Protein AF-A0A954MG75-F1 (afdb_monomer_lite)

pLDDT: mean 92.41, std 7.46, range [50.16, 98.69]

Structure (mmCIF, N/CA/C/O backbone):
data_AF-A0A954MG75-F1
#
_entry.id   AF-A0A954MG75-F1
#
loop_
_atom_site.group_PDB
_atom_site.id
_atom_site.type_symbol
_atom_site.label_atom_id
_atom_site.label_alt_id
_atom_site.label_comp_id
_atom_site.label_asym_id
_atom_site.label_entity_id
_atom_site.label_seq_id
_atom_site.pdbx_PDB_ins_code
_atom_site.Cartn_x
_atom_site.Cartn_y
_atom_site.Cartn_z
_atom_site.occupancy
_atom_site.B_iso_or_equiv
_atom_site.auth_seq_id
_atom_site.auth_comp_id
_atom_site.auth_asym_id
_atom_site.auth_atom_id
_atom_site.pdbx_PDB_model_num
ATOM 1 N N . THR A 1 1 ? -8.771 4.052 5.465 1.00 94.94 1 THR A N 1
ATOM 2 C CA . THR A 1 1 ? -9.873 4.764 6.151 1.00 94.94 1 THR A CA 1
ATOM 3 C C . THR A 1 1 ? -10.274 3.962 7.381 1.00 94.94 1 THR A C 1
ATOM 5 O O . THR A 1 1 ? -9.559 3.028 7.735 1.00 94.94 1 THR A O 1
ATOM 8 N N . ALA A 1 2 ? -11.386 4.297 8.039 1.00 97.31 2 ALA A N 1
ATOM 9 C CA . ALA A 1 2 ? -11.921 3.475 9.122 1.00 97.31 2 ALA A CA 1
ATOM 10 C C . ALA A 1 2 ? -12.532 2.143 8.645 1.00 97.31 2 ALA A C 1
ATOM 12 O O . ALA A 1 2 ? -12.622 1.212 9.428 1.00 97.31 2 ALA A O 1
ATOM 13 N N . GLN A 1 3 ? -12.940 2.032 7.376 1.00 98.12 3 GLN A N 1
ATOM 14 C CA . GLN A 1 3 ? -13.674 0.857 6.872 1.00 98.12 3 GLN A CA 1
ATOM 15 C C . GLN A 1 3 ? -13.130 0.308 5.548 1.00 98.12 3 GLN A C 1
ATOM 17 O O . GLN A 1 3 ? -13.727 -0.575 4.935 1.00 98.12 3 GLN A O 1
ATOM 22 N N . SER A 1 4 ? -12.010 0.844 5.070 1.00 98.25 4 SER A N 1
ATOM 23 C CA . SER A 1 4 ? -11.390 0.412 3.823 1.00 98.25 4 SER A CA 1
ATOM 24 C C . SER A 1 4 ? -9.888 0.644 3.809 1.00 98.25 4 SER A C 1
ATOM 26 O O . SER A 1 4 ? -9.390 1.601 4.414 1.00 98.25 4 SER A O 1
ATOM 28 N N . VAL A 1 5 ? -9.171 -0.206 3.081 1.00 98.31 5 VAL A N 1
ATOM 29 C CA . VAL A 1 5 ? -7.726 -0.113 2.839 1.00 98.31 5 VAL A CA 1
ATOM 30 C C . VAL A 1 5 ? -7.448 -0.485 1.388 1.00 98.31 5 VAL A C 1
ATOM 32 O O . VAL A 1 5 ? -8.085 -1.380 0.840 1.00 98.31 5 VAL A O 1
ATOM 35 N N . LYS A 1 6 ? -6.507 0.222 0.760 1.00 98.31 6 LYS A N 1
ATOM 36 C CA . LYS A 1 6 ? -5.951 -0.169 -0.534 1.00 98.31 6 LYS A CA 1
ATOM 37 C C . LYS A 1 6 ? -4.692 -0.987 -0.288 1.00 98.31 6 LYS A C 1
ATOM 39 O O . LYS A 1 6 ? -3.816 -0.528 0.441 1.00 98.31 6 LYS A O 1
ATOM 44 N N . VAL A 1 7 ? -4.611 -2.161 -0.895 1.00 97.56 7 VAL A N 1
ATOM 45 C CA . VAL A 1 7 ? -3.418 -3.008 -0.877 1.00 97.56 7 VAL A CA 1
ATOM 46 C C . VAL A 1 7 ? -2.802 -2.947 -2.265 1.00 97.56 7 VAL A C 1
ATOM 48 O O . VAL A 1 7 ? -3.454 -3.289 -3.249 1.00 97.56 7 VAL A O 1
ATOM 51 N N . TRP A 1 8 ? -1.574 -2.448 -2.338 1.00 95.94 8 TRP A N 1
ATOM 52 C CA . TRP A 1 8 ? -0.794 -2.386 -3.568 1.00 95.94 8 TRP A CA 1
ATOM 53 C C . TRP A 1 8 ? 0.059 -3.647 -3.687 1.00 95.94 8 TRP A C 1
ATOM 55 O O . TRP A 1 8 ? 0.630 -4.104 -2.695 1.00 95.94 8 TRP A O 1
ATOM 65 N N . GLY A 1 9 ? 0.133 -4.201 -4.890 1.00 93.06 9 GLY A N 1
ATOM 66 C CA . GLY A 1 9 ? 0.953 -5.361 -5.204 1.00 93.06 9 GLY A CA 1
ATOM 67 C C . GLY A 1 9 ? 1.709 -5.149 -6.506 1.00 93.06 9 GLY A C 1
ATOM 68 O O . GLY A 1 9 ? 1.237 -4.443 -7.398 1.00 93.06 9 GLY A O 1
ATOM 69 N N . ARG A 1 10 ? 2.874 -5.789 -6.605 1.00 92.69 10 ARG A N 1
ATOM 70 C CA . ARG A 1 10 ? 3.660 -5.909 -7.831 1.00 92.69 10 ARG A CA 1
ATOM 71 C C . ARG A 1 10 ? 3.973 -7.376 -8.078 1.00 92.69 10 ARG A C 1
ATOM 73 O O . ARG A 1 10 ? 4.490 -8.043 -7.183 1.00 92.69 10 ARG A O 1
ATOM 80 N N . THR A 1 11 ? 3.650 -7.873 -9.262 1.00 92.06 11 THR A N 1
ATOM 81 C CA . THR A 1 11 ? 3.892 -9.263 -9.663 1.00 92.06 11 THR A CA 1
ATOM 82 C C . THR A 1 11 ? 5.081 -9.357 -10.617 1.00 92.06 11 THR A C 1
ATOM 84 O O . THR A 1 11 ? 5.509 -8.362 -11.197 1.00 92.06 11 THR A O 1
ATOM 87 N N . SER A 1 12 ? 5.655 -10.551 -10.767 1.00 88.69 12 SER A N 1
ATOM 88 C CA . SER A 1 12 ? 6.751 -10.771 -11.723 1.00 88.69 12 SER A CA 1
ATOM 89 C C . SER A 1 12 ? 6.284 -10.611 -13.169 1.00 88.69 12 SER A C 1
ATOM 91 O O . SER A 1 12 ? 6.990 -10.001 -13.964 1.00 88.69 12 SER A O 1
ATOM 93 N N . ASP A 1 13 ? 5.066 -11.072 -13.456 1.00 90.94 13 ASP A N 1
ATOM 94 C CA . ASP A 1 13 ? 4.402 -10.994 -14.755 1.00 90.94 13 ASP A CA 1
ATOM 95 C C . ASP A 1 13 ? 3.038 -10.315 -14.611 1.00 90.94 13 ASP A C 1
ATOM 97 O O . ASP A 1 13 ? 2.435 -10.356 -13.532 1.00 90.94 13 ASP A O 1
ATOM 101 N N . ALA A 1 14 ? 2.531 -9.721 -15.691 1.00 94.31 14 ALA A N 1
ATOM 102 C CA . ALA A 1 14 ? 1.173 -9.189 -15.728 1.00 94.31 14 ALA A CA 1
ATOM 103 C C . ALA A 1 14 ? 0.154 -10.316 -15.503 1.00 94.31 14 ALA A C 1
ATOM 105 O O . ALA A 1 14 ? 0.265 -11.403 -16.074 1.00 94.31 14 ALA A O 1
ATOM 106 N N . GLY A 1 15 ? -0.850 -10.063 -14.672 1.00 95.75 15 GLY A N 1
ATOM 107 C CA . GLY A 1 15 ? -1.822 -11.078 -14.294 1.00 95.75 15 GLY A CA 1
ATOM 108 C C . GLY A 1 15 ? -2.772 -10.580 -13.223 1.00 95.75 15 GLY A C 1
ATOM 109 O O . GLY A 1 15 ? -3.000 -9.382 -13.090 1.00 95.75 15 GLY A O 1
ATOM 110 N N . GLU A 1 16 ? -3.336 -11.502 -12.454 1.00 97.56 16 GLU A N 1
ATOM 111 C CA . GLU A 1 16 ? -4.224 -11.171 -11.345 1.00 97.56 16 GLU A CA 1
ATOM 112 C C . GLU A 1 16 ? -3.610 -11.584 -10.012 1.00 97.56 16 GLU A C 1
ATOM 114 O O . GLU A 1 16 ? -2.886 -12.579 -9.913 1.00 97.56 16 GLU A O 1
ATOM 119 N N . PHE A 1 17 ? -3.928 -10.819 -8.974 1.00 97.94 17 PHE A N 1
ATOM 120 C CA . PHE A 1 17 ? -3.660 -11.202 -7.599 1.00 97.94 17 PHE A CA 1
ATOM 121 C C . PHE A 1 17 ? -4.865 -10.922 -6.712 1.00 97.94 17 PHE A C 1
ATOM 123 O O . PHE A 1 17 ? -5.638 -9.990 -6.938 1.00 97.94 17 PHE A O 1
ATOM 130 N N . GLU A 1 18 ? -4.980 -11.717 -5.661 1.00 98.31 18 GLU A N 1
ATOM 131 C CA . GLU A 1 18 ? -5.983 -11.575 -4.616 1.00 98.31 18 GLU A CA 1
ATOM 132 C C . GLU A 1 18 ? -5.294 -11.234 -3.298 1.00 98.3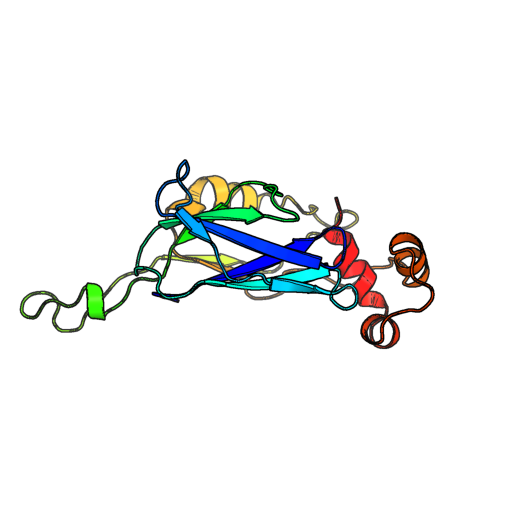1 18 GLU A C 1
ATOM 134 O O . GLU A 1 18 ? -4.107 -11.504 -3.083 1.00 98.31 18 GLU A O 1
ATOM 139 N N . VAL A 1 19 ? -6.049 -10.639 -2.384 1.00 98.44 19 VAL A N 1
ATOM 140 C CA . VAL A 1 19 ? -5.610 -10.423 -1.011 1.00 98.44 19 VAL A CA 1
ATOM 141 C C . VAL A 1 19 ? -6.471 -11.284 -0.113 1.00 98.44 19 VAL A C 1
ATOM 143 O O . VAL A 1 19 ? -7.681 -11.084 -0.015 1.00 98.44 19 VAL A O 1
ATOM 146 N N . HIS A 1 20 ? -5.830 -12.231 0.560 1.00 98.44 20 HIS A N 1
ATOM 147 C CA . HIS A 1 20 ? -6.451 -13.004 1.624 1.00 98.44 20 HIS A CA 1
ATOM 148 C C . HIS A 1 20 ? -6.181 -12.273 2.931 1.00 98.44 20 HIS A C 1
ATOM 150 O O . HIS A 1 20 ? -5.042 -11.874 3.179 1.00 98.44 20 HIS A O 1
ATOM 156 N N . TYR A 1 21 ? -7.199 -12.068 3.760 1.00 98.69 21 TYR A N 1
ATOM 157 C CA . TYR A 1 21 ? -7.071 -11.285 4.984 1.00 98.69 21 TYR A CA 1
ATOM 158 C C . TYR A 1 21 ? -8.009 -11.772 6.092 1.00 98.69 21 TYR A C 1
ATOM 160 O O . TYR A 1 21 ? -8.972 -12.492 5.849 1.00 98.69 21 TYR A O 1
ATOM 168 N N . GLY A 1 22 ? -7.701 -11.400 7.331 1.00 98.56 22 GLY A N 1
ATOM 169 C CA . GLY A 1 22 ? -8.470 -11.782 8.516 1.00 98.56 22 GLY A CA 1
ATOM 170 C C . GLY A 1 22 ? -7.970 -11.058 9.761 1.00 98.56 22 GLY A C 1
ATOM 171 O O . GLY A 1 22 ? -6.960 -10.359 9.719 1.00 98.56 22 GLY A O 1
ATOM 172 N N . THR A 1 23 ? -8.669 -11.191 10.885 1.00 98.38 23 THR A N 1
ATOM 173 C CA . THR A 1 23 ? -8.253 -10.576 12.163 1.00 98.38 23 THR A CA 1
ATOM 174 C C . THR A 1 23 ? -7.285 -11.451 12.964 1.00 98.38 23 THR A C 1
ATOM 176 O O . THR A 1 23 ? -6.729 -10.997 13.961 1.00 98.38 23 THR A O 1
ATOM 179 N N . GLN A 1 24 ? -7.047 -12.688 12.517 1.00 97.88 24 GLN A N 1
ATOM 180 C CA . GLN A 1 24 ? -6.105 -13.640 13.104 1.00 97.88 24 GLN A CA 1
ATOM 181 C C . GLN A 1 24 ? -5.011 -13.977 12.084 1.00 97.88 24 GLN A C 1
ATOM 183 O O . GLN A 1 24 ? -5.299 -14.224 10.915 1.00 97.88 24 GLN A O 1
ATOM 188 N N . ALA A 1 25 ? -3.748 -13.977 12.513 1.00 95.25 25 ALA A N 1
ATOM 189 C CA . ALA A 1 25 ? -2.605 -14.181 11.618 1.00 95.25 25 ALA A CA 1
ATOM 190 C C . ALA A 1 25 ? -2.571 -15.578 10.973 1.00 95.25 25 ALA A C 1
ATOM 192 O O . ALA A 1 25 ? -2.115 -15.727 9.844 1.00 95.25 25 ALA A O 1
ATOM 193 N N . ASP A 1 26 ? -3.062 -16.588 11.686 1.00 96.06 26 ASP A N 1
ATOM 194 C CA . ASP A 1 26 ? -3.139 -17.990 11.271 1.00 96.06 26 ASP A CA 1
ATOM 195 C C . ASP A 1 26 ? -4.465 -18.345 10.577 1.00 96.06 26 ASP A C 1
ATOM 197 O O . ASP A 1 26 ? -4.650 -19.480 10.134 1.00 96.06 26 ASP A O 1
ATOM 201 N N . ARG A 1 27 ? -5.385 -17.379 10.443 1.00 97.00 27 ARG A N 1
ATOM 202 C CA . ARG A 1 27 ? -6.702 -17.578 9.836 1.00 97.00 27 ARG A CA 1
ATOM 203 C C . ARG A 1 27 ? -7.136 -16.360 9.016 1.00 97.00 27 ARG A C 1
ATOM 205 O O . ARG A 1 27 ? -7.765 -15.431 9.519 1.00 97.00 27 ARG A O 1
ATOM 212 N N . LEU A 1 28 ? -6.833 -16.414 7.720 1.00 97.88 28 LEU A N 1
ATOM 213 C CA . LEU A 1 28 ? -7.264 -15.437 6.718 1.00 97.88 28 LEU A CA 1
ATOM 214 C C . LEU A 1 28 ? -8.567 -15.929 6.070 1.00 97.88 28 LEU A C 1
ATOM 216 O O . LEU A 1 28 ? -8.540 -16.721 5.131 1.00 97.88 28 LEU A O 1
ATOM 220 N N . ASP A 1 29 ? -9.704 -15.535 6.638 1.00 97.56 29 ASP A N 1
ATOM 221 C CA . ASP A 1 29 ? -11.038 -16.044 6.293 1.00 97.56 29 ASP A CA 1
ATOM 222 C C . ASP A 1 29 ? -11.804 -15.190 5.272 1.00 97.56 29 ASP A C 1
ATOM 224 O O . ASP A 1 29 ? -12.922 -15.538 4.891 1.00 97.56 29 ASP A O 1
ATOM 228 N N . GLN A 1 30 ? -11.200 -14.101 4.800 1.00 98.31 30 GLN A N 1
ATOM 229 C CA . GLN A 1 30 ? -11.740 -13.235 3.760 1.00 98.31 30 GLN A CA 1
ATOM 230 C C . GLN A 1 30 ? -10.802 -13.188 2.557 1.00 98.31 30 GLN A C 1
ATOM 232 O O . GLN A 1 30 ? -9.580 -13.229 2.698 1.00 98.31 30 GLN A O 1
ATOM 237 N N . VAL A 1 31 ? -11.391 -13.069 1.369 1.00 98.31 31 VAL A N 1
ATOM 238 C CA . VAL A 1 31 ? -10.681 -12.963 0.091 1.00 98.31 31 VAL A CA 1
ATOM 239 C C . VAL A 1 31 ? -11.243 -11.766 -0.660 1.00 98.31 31 VAL A C 1
ATOM 241 O O . VAL A 1 31 ? -12.458 -11.564 -0.708 1.00 98.31 31 VAL A O 1
ATOM 244 N N . SER A 1 32 ? -10.361 -10.931 -1.195 1.00 98.38 32 SER A N 1
ATOM 245 C CA . SER A 1 32 ? -10.755 -9.781 -2.001 1.00 98.38 32 SER A CA 1
ATOM 246 C C . SER A 1 32 ? -11.236 -10.191 -3.392 1.00 98.38 32 SER A C 1
ATOM 248 O O . SER A 1 32 ? -10.952 -11.284 -3.866 1.00 98.38 32 SER A O 1
ATOM 250 N N . ALA A 1 33 ? -11.870 -9.261 -4.108 1.00 97.38 33 ALA A N 1
ATOM 251 C CA . ALA A 1 33 ? -11.886 -9.356 -5.565 1.00 97.38 33 ALA A CA 1
ATOM 252 C C . ALA A 1 33 ? -10.440 -9.314 -6.111 1.00 97.38 33 ALA A C 1
ATOM 254 O O . ALA A 1 33 ? -9.584 -8.667 -5.485 1.00 97.38 33 ALA A O 1
ATOM 255 N N . PRO A 1 34 ? -10.161 -9.962 -7.253 1.00 97.25 34 PRO A N 1
ATOM 256 C CA . PRO A 1 34 ? -8.848 -9.892 -7.874 1.00 97.25 34 PRO A CA 1
ATOM 257 C C . PRO A 1 34 ? -8.550 -8.468 -8.361 1.00 97.25 34 PRO A C 1
ATOM 259 O O . PRO A 1 34 ? -9.441 -7.743 -8.812 1.00 97.25 34 PRO A O 1
ATOM 262 N N . ALA A 1 35 ? -7.283 -8.070 -8.285 1.00 97.75 35 ALA A N 1
ATOM 263 C CA . ALA A 1 35 ? -6.759 -6.913 -8.999 1.00 97.75 35 ALA A CA 1
ATOM 264 C C . ALA A 1 35 ? -5.848 -7.371 -10.132 1.00 97.75 35 ALA A C 1
ATOM 266 O O . ALA A 1 35 ? -5.069 -8.309 -9.978 1.00 97.75 35 ALA A O 1
ATOM 267 N N . THR A 1 36 ? -5.918 -6.660 -11.252 1.00 98.00 36 THR A N 1
ATOM 268 C CA . THR A 1 36 ? -5.065 -6.903 -12.412 1.00 98.00 36 THR A CA 1
ATOM 269 C C . THR A 1 36 ? -3.797 -6.063 -12.321 1.00 98.00 36 THR A C 1
ATOM 271 O O . THR A 1 36 ? -3.865 -4.857 -12.074 1.00 98.00 36 THR A O 1
ATOM 274 N N . THR A 1 37 ? -2.656 -6.691 -12.569 1.00 96.62 37 THR A N 1
ATOM 275 C CA . THR A 1 37 ? -1.379 -6.036 -12.820 1.00 96.62 37 THR A CA 1
ATOM 276 C C . THR A 1 37 ? -1.110 -5.936 -14.311 1.00 96.62 37 THR A C 1
ATOM 278 O O . THR A 1 37 ? -1.510 -6.794 -15.100 1.00 96.62 37 THR A O 1
ATOM 281 N N . ARG A 1 38 ? -0.448 -4.854 -14.709 1.00 94.69 38 ARG A N 1
ATOM 282 C CA . ARG A 1 38 ? -0.238 -4.503 -16.113 1.00 94.69 38 ARG A CA 1
ATOM 283 C C . ARG A 1 38 ? 1.226 -4.231 -16.374 1.00 94.69 38 ARG A C 1
ATOM 285 O O . ARG A 1 38 ? 1.862 -3.551 -15.575 1.00 94.69 38 ARG A O 1
ATOM 292 N N . LEU A 1 39 ? 1.747 -4.724 -17.492 1.00 92.62 39 LEU A N 1
ATOM 293 C CA . LEU A 1 39 ? 3.157 -4.551 -17.827 1.00 92.62 39 LEU A CA 1
ATOM 294 C C . LEU A 1 39 ? 3.510 -3.085 -18.052 1.00 92.62 39 LEU A C 1
ATOM 296 O O . LEU A 1 39 ? 4.582 -2.642 -17.644 1.00 92.62 39 LEU A O 1
ATOM 300 N N . GLU A 1 40 ? 2.594 -2.329 -18.659 1.00 91.88 40 GLU A N 1
ATOM 301 C CA . GLU A 1 40 ? 2.733 -0.887 -18.787 1.00 91.88 40 GLU A CA 1
ATOM 302 C C . GLU A 1 40 ? 2.913 -0.225 -17.417 1.00 91.88 40 GLU A C 1
ATOM 304 O O . GLU A 1 40 ? 3.713 0.683 -17.304 1.00 91.88 40 GLU A O 1
ATOM 309 N N . ASP A 1 41 ? 2.316 -0.738 -16.347 1.00 91.56 41 ASP A N 1
ATOM 310 C CA . ASP A 1 41 ? 2.471 -0.203 -14.992 1.00 91.56 41 ASP A CA 1
ATOM 311 C C . ASP A 1 41 ? 3.486 -1.006 -14.162 1.00 91.56 41 ASP A C 1
ATOM 313 O O . ASP A 1 41 ? 3.342 -1.117 -12.943 1.00 91.56 41 ASP A O 1
ATOM 317 N N . ASP A 1 42 ? 4.487 -1.607 -14.818 1.00 92.00 42 ASP A N 1
ATOM 318 C CA . ASP A 1 42 ? 5.549 -2.412 -14.195 1.00 92.00 42 ASP A CA 1
ATOM 319 C C . ASP A 1 42 ? 5.012 -3.545 -13.315 1.00 92.00 42 ASP A C 1
ATOM 321 O O . ASP A 1 42 ? 5.497 -3.834 -12.217 1.00 92.00 42 ASP A O 1
ATOM 325 N N . ASN A 1 43 ? 3.963 -4.182 -13.832 1.00 94.12 43 ASN A N 1
ATOM 326 C CA . ASN A 1 43 ? 3.226 -5.263 -13.199 1.00 94.12 43 ASN A CA 1
ATOM 327 C C . ASN A 1 43 ? 2.694 -4.875 -11.816 1.00 94.12 43 ASN A C 1
ATOM 329 O O . ASN A 1 43 ? 2.617 -5.716 -10.920 1.00 94.12 43 ASN A O 1
ATOM 333 N N . THR A 1 44 ? 2.291 -3.616 -11.634 1.00 94.50 44 THR A N 1
ATOM 334 C CA . THR A 1 44 ? 1.649 -3.150 -10.401 1.00 94.50 44 THR A CA 1
ATOM 335 C C . THR A 1 44 ? 0.127 -3.139 -10.504 1.00 94.50 44 THR A C 1
ATOM 337 O O . THR A 1 44 ? -0.445 -3.049 -11.589 1.00 94.50 44 THR A O 1
ATOM 340 N N . GLY A 1 45 ? -0.543 -3.254 -9.359 1.00 95.88 45 GLY A N 1
ATOM 341 C CA . GLY A 1 45 ? -1.997 -3.214 -9.249 1.00 95.88 45 GLY A CA 1
ATOM 342 C C . GLY A 1 45 ? -2.448 -2.933 -7.818 1.00 95.88 45 GLY A C 1
ATOM 343 O O . GLY A 1 45 ? -1.652 -2.964 -6.875 1.00 95.88 45 GLY A O 1
ATOM 344 N N . VAL A 1 46 ? -3.734 -2.619 -7.643 1.00 97.75 46 VAL A N 1
ATOM 345 C CA . VAL A 1 46 ? -4.297 -2.241 -6.339 1.00 97.75 46 VAL A CA 1
ATOM 346 C C . VAL A 1 46 ? -5.636 -2.924 -6.099 1.00 97.75 46 VAL A C 1
ATOM 348 O O . VAL A 1 46 ? -6.573 -2.761 -6.874 1.00 97.75 46 VAL A O 1
ATOM 351 N N . VAL A 1 47 ? -5.746 -3.602 -4.959 1.00 98.00 47 VAL A N 1
ATOM 352 C CA . VAL A 1 47 ? -7.001 -4.128 -4.417 1.00 98.00 47 VAL A CA 1
ATOM 353 C C . VAL A 1 47 ? -7.588 -3.124 -3.426 1.00 98.00 47 VAL A C 1
ATOM 355 O O . VAL A 1 47 ? -6.870 -2.581 -2.585 1.00 98.00 47 VAL A O 1
ATOM 358 N N . LEU A 1 48 ? -8.904 -2.898 -3.475 1.00 98.31 48 LEU A N 1
ATOM 359 C CA . LEU A 1 48 ? -9.633 -2.166 -2.437 1.00 98.31 48 LEU A CA 1
ATOM 360 C C . LEU A 1 48 ? -10.361 -3.152 -1.515 1.00 98.31 48 LEU A C 1
ATOM 362 O O . LEU A 1 48 ? -11.344 -3.769 -1.912 1.00 98.31 48 LEU A O 1
ATOM 366 N N . LEU A 1 49 ? -9.916 -3.239 -0.265 1.00 98.56 49 LEU A N 1
ATOM 367 C CA . LEU A 1 49 ? -10.636 -3.925 0.804 1.00 98.56 49 LEU A CA 1
ATOM 368 C C . LEU A 1 49 ? -11.665 -2.965 1.402 1.00 98.56 49 LEU A C 1
ATOM 370 O O . LEU A 1 49 ? -11.336 -1.814 1.703 1.00 98.56 49 LEU A O 1
ATOM 374 N N . GLN A 1 50 ? -12.904 -3.418 1.576 1.00 97.88 50 GLN A N 1
ATOM 375 C CA . GLN A 1 50 ? -14.022 -2.613 2.081 1.00 97.88 50 GLN A CA 1
ATOM 376 C C . GLN A 1 50 ? -14.738 -3.337 3.222 1.00 97.88 50 GLN A C 1
ATOM 378 O O . GLN A 1 50 ? -14.417 -4.479 3.531 1.00 97.88 50 GLN A O 1
ATOM 383 N N . GLN A 1 51 ? -15.709 -2.658 3.842 1.00 97.44 51 GLN A N 1
ATOM 384 C CA . GLN A 1 51 ? -16.528 -3.203 4.933 1.00 97.44 51 GLN A CA 1
ATOM 385 C C . GLN A 1 51 ? -15.696 -3.686 6.134 1.00 97.44 51 GLN A C 1
ATOM 387 O O . GLN A 1 51 ? -16.101 -4.573 6.879 1.00 97.44 51 GLN A O 1
ATOM 392 N N . LEU A 1 52 ? -14.526 -3.075 6.335 1.00 98.31 52 LEU A N 1
ATOM 393 C CA . LEU A 1 52 ? -13.638 -3.399 7.442 1.00 98.31 52 LEU A CA 1
ATOM 394 C C . LEU A 1 52 ? -14.154 -2.778 8.742 1.00 98.31 52 LEU A C 1
ATOM 396 O O . LEU A 1 52 ? -14.754 -1.700 8.748 1.00 98.31 52 LEU A O 1
ATOM 400 N N . THR A 1 53 ? -13.876 -3.433 9.862 1.00 98.12 53 THR A N 1
ATOM 401 C CA . THR A 1 53 ? -14.183 -2.905 11.189 1.00 98.12 53 THR A CA 1
ATOM 402 C C . THR A 1 53 ? -13.207 -1.771 11.533 1.00 98.12 53 THR A C 1
ATOM 404 O O . THR A 1 53 ? -12.003 -1.944 11.328 1.00 98.12 53 THR A O 1
ATOM 407 N N . PRO A 1 54 ? -13.673 -0.614 12.044 1.00 97.88 54 PRO A N 1
ATOM 408 C CA . PRO A 1 54 ? -12.800 0.461 12.526 1.00 97.88 54 PRO A CA 1
ATOM 409 C C . PRO A 1 54 ? -11.864 0.037 13.660 1.00 97.88 54 PRO A C 1
ATOM 411 O O . PRO A 1 54 ? -12.170 -0.886 14.409 1.00 97.88 54 PRO A O 1
ATOM 414 N N . ASP A 1 55 ? -10.728 0.729 13.777 1.00 96.50 55 ASP A N 1
ATOM 415 C CA . ASP A 1 55 ? -9.671 0.495 14.780 1.00 96.50 55 ASP A CA 1
ATOM 416 C C . ASP A 1 55 ? -9.276 -0.984 14.985 1.00 96.50 55 ASP A C 1
ATOM 418 O O . ASP A 1 55 ? -8.976 -1.448 16.088 1.00 96.50 55 ASP A O 1
ATOM 422 N N . THR A 1 56 ? -9.282 -1.753 13.901 1.00 97.19 56 THR A N 1
ATOM 423 C CA . THR A 1 56 ? -9.070 -3.200 13.936 1.00 97.19 56 THR A CA 1
ATOM 424 C C . THR A 1 56 ? -7.809 -3.555 13.169 1.00 97.19 56 THR A C 1
ATOM 426 O O . THR A 1 56 ? -7.567 -3.053 12.067 1.00 97.19 56 THR A O 1
ATOM 429 N N . ARG A 1 57 ? -6.986 -4.422 13.768 1.00 97.69 57 ARG A N 1
ATOM 430 C CA . ARG A 1 57 ? -5.832 -5.012 13.092 1.00 97.69 57 ARG A CA 1
ATOM 431 C C . ARG A 1 57 ? -6.303 -6.156 12.203 1.00 97.69 57 ARG A C 1
ATOM 433 O O . ARG A 1 57 ? -6.997 -7.058 12.664 1.00 97.69 57 ARG A O 1
ATOM 440 N N . TYR A 1 58 ? -5.869 -6.117 10.954 1.00 98.50 58 TYR A N 1
ATOM 441 C CA . TYR A 1 58 ? -6.026 -7.194 9.992 1.00 98.50 58 TYR A CA 1
ATOM 442 C C . TYR A 1 58 ? -4.651 -7.707 9.584 1.00 98.50 58 TYR A C 1
ATOM 444 O O . TYR A 1 58 ? -3.715 -6.929 9.397 1.00 98.50 58 TYR A O 1
ATOM 452 N N . HIS A 1 59 ? -4.548 -9.016 9.431 1.00 98.38 59 HIS A N 1
ATOM 453 C CA . HIS A 1 59 ? -3.442 -9.710 8.796 1.00 98.38 59 HIS A CA 1
ATOM 454 C C . HIS A 1 59 ? -3.818 -9.986 7.347 1.00 98.38 59 HIS A C 1
ATOM 456 O O . HIS A 1 59 ? -4.997 -10.181 7.048 1.00 98.38 59 HIS A O 1
ATOM 462 N N . TYR A 1 60 ? -2.840 -9.974 6.447 1.00 98.31 60 TYR A N 1
ATOM 463 C CA . TYR A 1 60 ? -3.081 -10.254 5.040 1.00 98.31 60 TYR A CA 1
ATOM 464 C C . TYR A 1 60 ? -1.899 -10.954 4.374 1.00 98.31 60 TYR A C 1
ATOM 466 O O . TYR A 1 60 ? -0.756 -10.860 4.821 1.00 98.31 60 TYR A O 1
ATOM 474 N N . GLN A 1 61 ? -2.192 -11.624 3.267 1.00 97.75 61 GLN A N 1
ATOM 475 C CA . GLN A 1 61 ? -1.229 -12.244 2.370 1.00 97.75 61 GLN A CA 1
ATOM 476 C C . GLN A 1 61 ? -1.684 -11.994 0.931 1.00 97.75 61 GLN A C 1
ATOM 478 O O . GLN A 1 61 ? -2.874 -12.102 0.630 1.00 97.75 61 GLN A O 1
ATOM 483 N N . ILE A 1 62 ? -0.744 -11.675 0.041 1.00 96.75 62 ILE A N 1
ATOM 484 C CA . ILE A 1 62 ? -1.010 -11.598 -1.401 1.00 96.75 62 ILE A CA 1
ATOM 485 C C . ILE A 1 62 ? -0.977 -13.008 -1.984 1.00 96.75 62 ILE A C 1
ATOM 487 O O . ILE A 1 62 ? -0.078 -13.789 -1.663 1.00 96.75 62 ILE A O 1
ATOM 491 N N . TRP A 1 63 ? -1.948 -13.321 -2.837 1.00 97.50 63 TRP A N 1
ATOM 492 C CA . TRP A 1 63 ? -2.062 -14.595 -3.533 1.00 97.50 63 TRP A CA 1
ATOM 493 C C . TRP A 1 63 ? -2.015 -14.384 -5.041 1.00 97.50 63 TRP A C 1
ATOM 495 O O . TRP A 1 63 ? -2.725 -13.542 -5.580 1.00 97.50 63 TRP A O 1
ATOM 505 N N . VAL A 1 64 ? -1.175 -15.162 -5.718 1.00 96.12 64 VAL A N 1
ATOM 506 C CA . VAL A 1 64 ? -1.021 -15.159 -7.178 1.00 96.12 64 VAL A CA 1
ATOM 507 C C . VAL A 1 64 ? -1.108 -16.608 -7.635 1.00 96.12 64 VAL A C 1
ATOM 509 O O . VAL A 1 64 ? -0.449 -17.475 -7.060 1.00 96.12 64 VAL A O 1
ATOM 512 N N . ASN A 1 65 ? -1.942 -16.898 -8.635 1.00 93.56 65 ASN A N 1
ATOM 513 C CA . ASN A 1 65 ? -2.129 -18.257 -9.164 1.00 93.56 65 ASN A CA 1
ATOM 514 C C . ASN A 1 65 ? -2.413 -19.312 -8.069 1.00 93.56 65 ASN A C 1
ATOM 516 O O . ASN A 1 65 ? -1.870 -20.420 -8.088 1.00 93.56 65 ASN A O 1
ATOM 520 N N . GLY A 1 66 ? -3.234 -18.946 -7.076 1.00 93.88 66 GLY A N 1
ATOM 521 C CA . GLY A 1 66 ? -3.629 -19.829 -5.975 1.00 93.88 66 GLY A CA 1
ATOM 522 C C . GLY A 1 66 ? -2.520 -20.145 -4.967 1.00 93.88 66 GLY A C 1
ATOM 523 O O . GLY A 1 66 ? -2.635 -21.120 -4.225 1.00 93.88 66 GLY A O 1
ATOM 524 N N . ARG A 1 67 ? -1.435 -19.361 -4.935 1.00 95.19 67 ARG A N 1
ATOM 525 C CA . ARG A 1 67 ? -0.322 -19.533 -3.991 1.00 95.19 67 ARG A CA 1
ATOM 526 C C . ARG A 1 67 ? -0.026 -18.232 -3.249 1.00 95.19 67 ARG A C 1
ATOM 528 O O . ARG A 1 67 ? -0.141 -17.169 -3.855 1.00 95.19 67 ARG A O 1
ATOM 535 N N . PRO A 1 68 ? 0.400 -18.288 -1.976 1.00 95.19 68 PRO A N 1
ATOM 536 C CA . PRO A 1 68 ? 0.852 -17.101 -1.263 1.00 95.19 68 PRO A CA 1
ATOM 537 C C . PRO A 1 68 ? 2.185 -16.600 -1.841 1.00 95.19 68 PRO A C 1
ATOM 539 O O . PRO A 1 68 ? 3.108 -17.384 -2.066 1.00 95.19 68 PRO A O 1
ATOM 542 N N . HIS A 1 69 ? 2.289 -15.291 -2.059 1.00 92.19 69 HIS A N 1
ATOM 543 C CA . HIS A 1 69 ? 3.480 -14.606 -2.561 1.00 92.19 69 HIS A CA 1
ATOM 544 C C . HIS A 1 69 ? 3.891 -13.462 -1.628 1.00 92.19 69 HIS A C 1
ATOM 546 O O . HIS A 1 69 ? 3.045 -12.700 -1.160 1.00 92.19 69 HIS A O 1
ATOM 552 N N . GLY A 1 70 ? 5.200 -13.318 -1.399 1.00 88.81 70 GLY A N 1
ATOM 553 C CA . GLY A 1 70 ? 5.756 -12.333 -0.468 1.00 88.81 70 GLY A CA 1
ATOM 554 C C . GLY A 1 70 ? 5.576 -12.719 1.004 1.00 88.81 70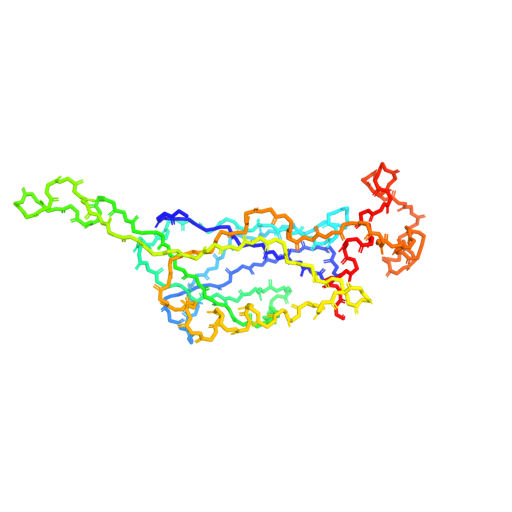 GLY A C 1
ATOM 555 O O . GLY A 1 70 ? 5.023 -13.769 1.330 1.00 88.81 70 GLY A O 1
ATOM 556 N N . LEU A 1 71 ? 6.066 -11.867 1.905 1.00 91.56 71 LEU A N 1
ATOM 557 C CA . LEU A 1 71 ? 5.870 -12.050 3.344 1.00 91.56 71 LEU A CA 1
ATOM 558 C C . LEU A 1 71 ? 4.442 -11.647 3.752 1.00 91.56 71 LEU A C 1
ATOM 560 O O . LEU A 1 71 ? 3.899 -10.700 3.176 1.00 91.56 71 LEU A O 1
ATOM 564 N N . PRO A 1 72 ? 3.847 -12.311 4.758 1.00 95.00 72 PRO A N 1
ATOM 565 C CA . PRO A 1 72 ? 2.578 -11.872 5.321 1.00 95.00 72 PRO A CA 1
ATOM 566 C C . PRO A 1 72 ? 2.726 -10.479 5.932 1.00 95.00 72 PRO A C 1
ATOM 568 O O . PRO A 1 72 ? 3.749 -10.144 6.534 1.00 95.00 72 PRO A O 1
ATOM 571 N N . GLY A 1 73 ? 1.681 -9.671 5.798 1.00 94.88 73 GLY A N 1
ATOM 572 C CA . GLY A 1 73 ? 1.626 -8.315 6.323 1.00 94.88 73 GLY A CA 1
ATOM 573 C C . GLY A 1 73 ? 0.495 -8.125 7.325 1.00 94.88 73 GLY A C 1
ATOM 574 O O . GLY A 1 73 ? -0.363 -8.986 7.527 1.00 94.88 73 GLY A O 1
ATOM 575 N N . SER A 1 74 ? 0.466 -6.954 7.955 1.00 96.56 74 SER A N 1
ATOM 576 C CA . SER A 1 74 ? -0.700 -6.506 8.712 1.00 96.56 74 SER A CA 1
ATOM 577 C C . SER A 1 74 ? -0.930 -5.015 8.519 1.00 96.56 74 SER A C 1
ATOM 579 O O . SER A 1 74 ? -0.017 -4.274 8.157 1.00 96.56 74 SER A O 1
ATOM 581 N N . PHE A 1 75 ? -2.159 -4.578 8.756 1.00 96.94 75 PHE A N 1
ATOM 582 C CA . PHE A 1 75 ? -2.532 -3.171 8.778 1.00 96.94 75 PHE A CA 1
ATOM 583 C C . PHE A 1 75 ? -3.567 -2.925 9.874 1.00 96.94 75 PHE A C 1
ATOM 585 O O . PHE A 1 75 ? -4.175 -3.859 10.402 1.00 96.94 75 PHE A O 1
ATOM 592 N N . ARG A 1 76 ? -3.785 -1.653 10.208 1.00 97.19 76 ARG A N 1
ATOM 593 C CA . ARG A 1 76 ? -4.834 -1.226 11.133 1.00 97.19 76 ARG A CA 1
ATOM 594 C C . ARG A 1 76 ? -5.753 -0.232 10.442 1.00 97.19 76 ARG A C 1
ATOM 596 O O . ARG A 1 76 ? -5.283 0.720 9.822 1.00 97.19 76 ARG A O 1
ATOM 603 N N . THR A 1 77 ? -7.059 -0.450 10.519 1.00 97.75 77 THR A N 1
ATOM 604 C CA . THR A 1 77 ? -8.031 0.559 10.082 1.00 97.75 77 THR A CA 1
ATOM 605 C C . THR A 1 77 ? -8.016 1.757 11.028 1.00 97.75 77 THR A C 1
ATOM 607 O O . THR A 1 77 ? -7.632 1.657 12.193 1.00 97.75 77 THR A O 1
ATOM 610 N N . LEU A 1 78 ? -8.429 2.924 10.531 1.00 97.25 78 LEU A N 1
ATOM 611 C CA . LEU A 1 78 ? -8.531 4.109 11.382 1.00 97.25 78 LEU A CA 1
ATOM 612 C C . LEU A 1 78 ? -9.682 3.962 12.396 1.00 97.25 78 LEU A C 1
ATOM 614 O O . LEU A 1 78 ? -10.675 3.287 12.105 1.00 97.25 78 LEU A O 1
ATOM 618 N N . PRO A 1 79 ? -9.599 4.618 13.562 1.00 96.56 79 PRO A N 1
ATOM 619 C CA . PRO A 1 79 ? -10.742 4.763 14.454 1.00 96.56 79 PRO A CA 1
ATOM 620 C C . PRO A 1 79 ? -11.887 5.541 13.793 1.00 96.56 79 PRO A C 1
ATOM 622 O O . PRO A 1 79 ? -11.689 6.316 12.854 1.00 96.56 79 PRO A O 1
ATOM 625 N N . SER A 1 80 ? -13.102 5.322 14.295 1.00 96.12 80 SER A N 1
ATOM 626 C CA . SER A 1 80 ? -14.320 5.990 13.833 1.00 96.12 80 SER A CA 1
ATOM 627 C C . SER A 1 80 ? -15.029 6.673 14.995 1.00 96.12 80 SER A C 1
ATOM 629 O O . SER A 1 80 ? -15.251 6.053 16.036 1.00 96.12 80 SER A O 1
ATOM 631 N N . ALA A 1 81 ? -15.446 7.925 14.782 1.00 96.19 81 ALA A N 1
ATOM 632 C CA . ALA A 1 81 ? -16.218 8.691 15.758 1.00 96.19 81 ALA A CA 1
ATOM 633 C C . ALA A 1 81 ? -17.521 7.981 16.125 1.00 96.19 81 ALA A C 1
ATOM 635 O O . ALA A 1 81 ? -17.924 8.012 17.282 1.00 96.19 81 ALA A O 1
ATOM 636 N N . ASP A 1 82 ? -18.162 7.330 15.154 1.00 94.75 82 ASP A N 1
ATOM 637 C CA . ASP A 1 82 ? -19.452 6.675 15.356 1.00 94.75 82 ASP A CA 1
ATOM 638 C C . ASP A 1 82 ? -19.341 5.453 16.269 1.00 94.75 82 ASP A C 1
ATOM 640 O O . ASP A 1 82 ? -20.257 5.191 17.041 1.00 94.75 82 ASP A O 1
ATOM 644 N N . VAL A 1 83 ? -18.205 4.749 16.228 1.00 93.81 83 VAL A N 1
ATOM 645 C CA . VAL A 1 83 ? -17.957 3.561 17.061 1.00 93.81 83 VAL A CA 1
ATOM 646 C C . VAL A 1 83 ? -17.679 3.946 18.512 1.00 93.81 83 VAL A C 1
ATOM 648 O O . VAL A 1 83 ? -18.143 3.275 19.426 1.00 93.81 83 VAL A O 1
ATOM 651 N N . VAL A 1 84 ? -16.934 5.032 18.738 1.00 94.69 84 VAL A N 1
ATOM 652 C CA . VAL A 1 84 ? -16.565 5.472 20.097 1.00 94.69 84 VAL A CA 1
ATOM 653 C C . VAL A 1 84 ? -17.578 6.432 20.722 1.00 94.69 84 VAL A C 1
ATOM 655 O O . VAL A 1 84 ? -17.398 6.863 21.866 1.00 94.69 84 VAL A O 1
ATOM 658 N N . ARG A 1 85 ? -18.614 6.828 19.973 1.00 97.00 85 ARG A N 1
ATOM 659 C CA . ARG A 1 85 ? -19.637 7.751 20.461 1.00 97.00 85 ARG A CA 1
ATOM 660 C C . ARG A 1 85 ? -20.430 7.084 21.576 1.00 97.00 85 ARG A C 1
ATOM 662 O O . ARG A 1 85 ? -20.956 5.987 21.428 1.00 97.00 85 ARG A O 1
ATOM 669 N N . ASN A 1 86 ? -20.568 7.800 22.680 1.00 97.25 86 ASN A N 1
ATOM 670 C CA . ASN A 1 86 ? -21.408 7.408 23.800 1.00 97.25 86 ASN A CA 1
ATOM 671 C C . ASN A 1 86 ? -22.253 8.615 24.211 1.00 97.25 86 ASN A C 1
ATOM 673 O O . ASN A 1 86 ? -21.711 9.707 24.350 1.00 97.25 86 ASN A O 1
ATOM 677 N N . ALA A 1 87 ? -23.560 8.430 24.393 1.00 97.12 87 ALA A N 1
ATOM 678 C CA . ALA A 1 87 ? -24.486 9.542 24.618 1.00 97.12 87 ALA A CA 1
ATOM 679 C C . ALA A 1 87 ? -24.166 10.372 25.876 1.00 97.12 87 ALA A C 1
ATOM 681 O O . ALA A 1 87 ? -24.410 11.574 25.881 1.00 97.12 87 ALA A O 1
ATOM 682 N N . GLU A 1 88 ? -23.598 9.748 26.908 1.00 98.12 88 GLU A N 1
ATOM 683 C CA . GLU A 1 88 ? -23.326 10.382 28.200 1.00 98.12 88 GLU A CA 1
ATOM 684 C C . GLU A 1 88 ? -21.864 10.832 28.316 1.00 98.12 88 GLU A C 1
ATOM 686 O O . GLU A 1 88 ? -21.587 11.988 28.629 1.00 98.12 88 GLU A O 1
ATOM 691 N N . TYR A 1 89 ? -20.919 9.940 28.008 1.00 97.38 89 TYR A N 1
ATOM 692 C CA . TYR A 1 89 ? -19.497 10.141 28.313 1.00 97.38 89 TYR A CA 1
ATOM 693 C C . TYR A 1 89 ? -18.647 10.594 27.118 1.00 97.38 89 TYR A C 1
ATOM 695 O O . TYR A 1 89 ? -17.562 11.138 27.311 1.00 97.38 89 TYR A O 1
ATOM 703 N N . ASN A 1 90 ? -19.111 10.392 25.878 1.00 97.31 90 ASN A N 1
ATOM 704 C CA . ASN A 1 90 ? -18.408 10.839 24.668 1.00 97.31 90 ASN A CA 1
ATOM 705 C C . ASN A 1 90 ? -19.389 11.219 23.542 1.00 97.31 90 ASN A C 1
ATOM 707 O O . ASN A 1 90 ? -19.367 10.610 22.464 1.00 97.31 90 ASN A O 1
ATOM 711 N N . PRO A 1 91 ? -20.268 12.216 23.753 1.00 97.25 91 PRO A N 1
ATOM 712 C CA . PRO A 1 91 ? -21.335 12.528 22.798 1.00 97.25 91 PRO A CA 1
ATOM 713 C C . PRO A 1 91 ? -20.792 13.017 21.449 1.00 97.25 91 PRO A C 1
ATOM 715 O O . PRO A 1 91 ? -21.431 12.861 20.410 1.00 97.25 91 PRO A O 1
ATOM 718 N N . ARG A 1 92 ? -19.573 13.569 21.442 1.00 97.12 92 ARG A N 1
ATOM 719 C CA . ARG A 1 92 ? -18.893 14.060 20.237 1.00 97.12 92 ARG A CA 1
ATOM 720 C C . ARG A 1 92 ? -18.129 12.975 19.473 1.00 97.12 92 ARG A C 1
ATOM 722 O O . ARG A 1 92 ? -17.664 13.260 18.374 1.00 97.12 92 ARG A O 1
ATOM 729 N N . GLY A 1 93 ? -18.000 11.762 20.018 1.00 97.00 93 GLY A N 1
ATOM 730 C CA . GLY A 1 93 ? -17.233 10.682 19.391 1.00 97.00 93 GLY A CA 1
ATOM 731 C C . GLY A 1 93 ? -15.753 11.032 19.218 1.00 97.00 93 GLY A C 1
ATOM 732 O O . GLY A 1 93 ? -15.166 10.738 18.181 1.00 97.00 93 GLY A O 1
ATOM 733 N N . LEU A 1 94 ? -15.156 11.718 20.196 1.00 97.06 94 LEU A N 1
ATOM 734 C CA . LEU A 1 94 ? -13.737 12.070 20.157 1.00 97.06 94 LEU A CA 1
ATOM 735 C C . LEU A 1 94 ? -12.891 10.798 20.288 1.00 97.06 94 LEU A C 1
ATOM 737 O O . LEU A 1 94 ? -13.171 9.955 21.141 1.00 97.06 94 LEU A O 1
ATOM 741 N N . PHE A 1 95 ? -11.852 10.681 19.463 1.00 95.94 95 PHE A N 1
ATOM 742 C CA . PHE A 1 95 ? -10.866 9.603 19.511 1.00 95.94 95 PHE A CA 1
ATOM 743 C C . PHE A 1 95 ? -9.461 10.155 19.268 1.00 95.94 95 PHE A C 1
ATOM 745 O O . PHE A 1 95 ? -9.283 11.192 18.630 1.00 95.94 95 PHE A O 1
ATOM 752 N N . ASN A 1 96 ? -8.461 9.425 19.757 1.00 94.44 96 ASN A N 1
ATOM 753 C CA . ASN A 1 96 ? -7.056 9.715 19.505 1.00 94.44 96 ASN A CA 1
ATOM 754 C C . ASN A 1 96 ? -6.529 8.806 18.397 1.00 94.44 96 ASN A C 1
ATOM 756 O O . ASN A 1 96 ? -6.956 7.661 18.268 1.00 94.44 96 ASN A O 1
ATOM 760 N N . PHE A 1 97 ? -5.544 9.293 17.652 1.00 95.25 97 PHE A N 1
ATOM 761 C CA . PHE A 1 97 ? -4.724 8.465 16.781 1.00 95.25 97 PHE A CA 1
ATOM 762 C C . PHE A 1 97 ? -3.254 8.841 16.956 1.00 95.25 97 PHE A C 1
ATOM 764 O O . PHE A 1 97 ? -2.907 9.856 17.558 1.00 95.25 97 PHE A O 1
ATOM 771 N N . ARG A 1 98 ? -2.384 7.975 16.456 1.00 96.25 98 ARG A N 1
ATOM 772 C CA . ARG A 1 98 ? -0.929 8.123 16.485 1.00 96.25 98 ARG A CA 1
ATOM 773 C C . ARG A 1 98 ? -0.413 7.840 15.095 1.00 96.25 98 ARG A C 1
ATOM 775 O O . ARG A 1 98 ? -0.885 6.890 14.473 1.00 96.25 98 ARG A O 1
ATOM 782 N N . PHE A 1 99 ? 0.540 8.626 14.640 1.00 96.31 99 PHE A N 1
ATOM 783 C CA . PHE A 1 99 ? 1.169 8.445 13.347 1.00 96.31 99 PHE A CA 1
ATOM 784 C C . PHE A 1 99 ? 2.642 8.808 13.448 1.00 96.31 99 PHE A C 1
ATOM 786 O O . PHE A 1 99 ? 3.067 9.496 14.377 1.00 96.31 99 PHE A O 1
ATOM 793 N N . GLU A 1 100 ? 3.391 8.335 12.475 1.00 95.06 100 GLU A N 1
ATOM 794 C CA . GLU A 1 100 ? 4.769 8.729 12.229 1.00 95.06 100 GLU A CA 1
ATOM 795 C C . GLU A 1 100 ? 4.859 9.400 10.860 1.00 95.06 100 GLU A C 1
ATOM 797 O O . GLU A 1 100 ? 3.996 9.211 9.998 1.00 95.06 100 GLU A O 1
ATOM 802 N N . ILE A 1 101 ? 5.882 10.227 10.679 1.00 94.25 101 ILE A N 1
ATOM 803 C CA . ILE A 1 101 ? 6.094 10.998 9.459 1.00 94.25 101 ILE A CA 1
ATOM 804 C C . ILE A 1 101 ? 7.577 10.993 9.105 1.00 94.25 101 ILE A C 1
ATOM 806 O O . ILE A 1 101 ? 8.429 11.133 9.982 1.00 94.25 101 ILE A O 1
ATOM 810 N N . GLY A 1 102 ? 7.874 10.824 7.822 1.00 91.31 102 GLY A N 1
ATOM 811 C CA . GLY A 1 102 ? 9.223 10.888 7.271 1.00 91.31 102 GLY A CA 1
ATOM 812 C C . GLY A 1 102 ? 9.231 11.527 5.886 1.00 91.31 102 GLY A C 1
ATOM 813 O O . GLY A 1 102 ? 8.182 11.712 5.275 1.00 91.31 102 GLY A O 1
ATOM 814 N N . SER A 1 103 ? 10.417 11.865 5.397 1.00 93.31 103 SER A N 1
ATOM 815 C CA . SER A 1 103 ? 10.682 12.365 4.043 1.00 93.31 103 SER A CA 1
ATOM 816 C C . SER A 1 103 ? 12.141 12.068 3.680 1.00 93.31 103 SER A C 1
ATOM 818 O O . SER A 1 103 ? 12.896 11.586 4.529 1.00 93.31 103 SER A O 1
ATOM 820 N N . CYS A 1 104 ? 12.551 12.383 2.452 1.00 90.50 104 CYS A N 1
ATOM 821 C CA . CYS A 1 104 ? 13.954 12.327 2.014 1.00 90.50 104 CYS A CA 1
ATOM 822 C C . CYS A 1 104 ? 14.590 10.934 2.168 1.00 90.50 104 CYS A C 1
ATOM 824 O O . CYS A 1 104 ? 15.711 10.778 2.658 1.00 90.50 104 CYS A O 1
ATOM 826 N N . ALA A 1 105 ? 13.862 9.897 1.764 1.00 87.31 105 ALA A N 1
ATOM 827 C CA . ALA A 1 105 ? 14.272 8.509 1.907 1.00 87.31 105 ALA A CA 1
ATOM 828 C C . ALA A 1 105 ? 15.082 8.052 0.685 1.00 87.31 105 ALA A C 1
ATOM 830 O O . ALA A 1 105 ? 14.603 7.251 -0.106 1.00 87.31 105 ALA A O 1
ATOM 831 N N . ASN A 1 106 ? 16.313 8.543 0.496 1.00 84.44 106 ASN A N 1
ATOM 832 C CA . ASN A 1 106 ? 17.122 8.121 -0.654 1.00 84.44 106 ASN A CA 1
ATOM 833 C C . ASN A 1 106 ? 17.502 6.627 -0.580 1.00 84.44 106 ASN A C 1
ATOM 835 O O . ASN A 1 106 ? 18.425 6.233 0.135 1.00 84.44 106 ASN A O 1
ATOM 839 N N . GLN A 1 107 ? 16.795 5.813 -1.368 1.00 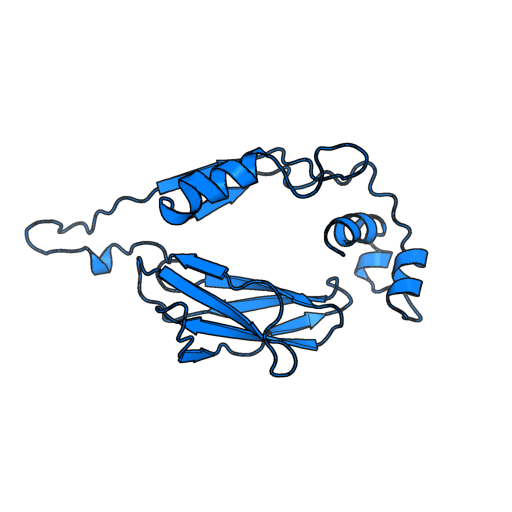80.50 107 GLN A N 1
ATOM 840 C CA . GLN A 1 107 ? 16.946 4.354 -1.422 1.00 80.50 107 GLN A CA 1
ATOM 841 C C . GLN A 1 107 ? 17.863 3.879 -2.553 1.00 80.50 107 GLN A C 1
ATOM 843 O O . GLN A 1 107 ? 17.899 2.682 -2.834 1.00 80.50 107 GLN A O 1
ATOM 848 N N . ASN A 1 108 ? 18.551 4.784 -3.259 1.00 77.69 108 ASN A N 1
ATOM 849 C CA . ASN A 1 108 ? 19.442 4.398 -4.350 1.00 77.69 108 ASN A CA 1
ATOM 850 C C . ASN A 1 108 ? 20.560 3.480 -3.796 1.00 77.69 108 ASN A C 1
ATOM 852 O O . ASN A 1 108 ? 21.249 3.881 -2.858 1.00 77.69 108 ASN A O 1
ATOM 856 N N . PRO A 1 109 ? 20.750 2.257 -4.322 1.00 70.62 109 PRO A N 1
ATOM 857 C CA . PRO A 1 109 ? 21.775 1.340 -3.823 1.00 70.62 109 PRO A CA 1
ATOM 858 C C . PRO A 1 109 ? 23.205 1.769 -4.185 1.00 70.62 109 PRO A C 1
ATOM 860 O O . PRO A 1 109 ? 24.142 1.361 -3.507 1.00 70.62 109 PRO A O 1
ATOM 863 N N . LEU A 1 110 ? 23.383 2.586 -5.229 1.00 74.50 110 LEU A N 1
ATOM 864 C CA . LEU A 1 110 ? 24.690 3.072 -5.686 1.00 74.50 110 LEU A CA 1
ATOM 865 C C . LEU A 1 110 ? 25.115 4.371 -4.987 1.00 74.50 110 LEU A C 1
ATOM 867 O O . LEU A 1 110 ? 26.300 4.585 -4.740 1.00 74.50 110 LEU A O 1
ATOM 871 N N . HIS A 1 111 ? 24.151 5.241 -4.675 1.00 74.12 111 HIS A N 1
ATOM 872 C CA . HIS A 1 111 ? 24.406 6.605 -4.184 1.00 74.12 111 HIS A CA 1
ATOM 873 C C . HIS A 1 111 ? 23.627 6.969 -2.909 1.00 74.12 111 HIS A C 1
ATOM 875 O O . HIS A 1 111 ? 23.549 8.137 -2.532 1.00 74.12 111 HIS A O 1
ATOM 881 N N . GLY A 1 112 ? 23.041 5.979 -2.242 1.00 74.81 112 GLY A N 1
ATOM 882 C CA . GLY A 1 112 ? 22.285 6.123 -1.001 1.00 74.81 112 GLY A CA 1
ATOM 883 C C . GLY A 1 112 ? 22.545 4.957 -0.048 1.00 74.81 112 GLY A C 1
ATOM 884 O O . GLY A 1 112 ? 23.542 4.249 -0.156 1.00 74.81 112 GLY A O 1
ATOM 885 N N . VAL A 1 113 ? 21.636 4.756 0.906 1.00 76.69 113 VAL A N 1
ATOM 886 C CA . VAL A 1 113 ? 21.721 3.673 1.909 1.00 76.69 113 VAL A CA 1
ATOM 887 C C . VAL A 1 113 ? 21.017 2.381 1.457 1.00 76.69 113 VAL A C 1
ATOM 889 O O . VAL A 1 113 ? 20.902 1.430 2.228 1.00 76.69 113 VAL A O 1
ATOM 892 N N . GLY A 1 114 ? 20.553 2.338 0.202 1.00 78.00 114 GLY A N 1
ATOM 893 C CA . GLY A 1 114 ? 19.793 1.224 -0.362 1.00 78.00 114 GLY A CA 1
ATOM 894 C C . GLY A 1 114 ? 18.365 1.101 0.185 1.00 78.00 114 GLY A C 1
ATOM 895 O O . GLY A 1 114 ? 17.883 1.934 0.950 1.00 78.00 114 GLY A O 1
ATOM 896 N N . HIS A 1 115 ? 17.674 0.031 -0.212 1.00 77.25 115 HIS A N 1
ATOM 897 C CA . HIS A 1 115 ? 16.265 -0.219 0.129 1.00 77.25 115 HIS A CA 1
ATOM 898 C C . HIS A 1 115 ? 16.019 -0.535 1.620 1.00 77.25 115 HIS A C 1
ATOM 900 O O . HIS A 1 115 ? 14.877 -0.509 2.075 1.00 77.25 115 HIS A O 1
ATOM 906 N N . ARG A 1 116 ? 17.070 -0.816 2.405 1.00 82.19 116 ARG A N 1
ATOM 907 C CA . ARG A 1 116 ? 16.994 -1.089 3.854 1.00 82.19 116 ARG A CA 1
ATOM 908 C C . ARG A 1 116 ? 17.470 0.109 4.668 1.00 82.19 116 ARG A C 1
ATOM 910 O O . ARG A 1 116 ? 18.496 0.053 5.340 1.00 82.19 116 ARG A O 1
ATOM 917 N N . LEU A 1 117 ? 16.727 1.209 4.600 1.00 86.88 117 LEU A N 1
ATOM 918 C CA . LEU A 1 117 ? 17.082 2.407 5.358 1.00 86.88 117 LEU A CA 1
ATOM 919 C C . LEU A 1 117 ? 17.019 2.116 6.868 1.00 86.88 117 LEU A C 1
ATOM 921 O O . LEU A 1 117 ? 15.958 1.699 7.346 1.00 86.88 117 LEU A O 1
ATOM 925 N N . PRO A 1 118 ? 18.082 2.416 7.643 1.00 89.88 118 PRO A N 1
ATOM 926 C CA . PRO A 1 118 ? 18.107 2.168 9.086 1.00 89.88 118 PRO A CA 1
ATOM 927 C C . PRO A 1 118 ? 16.919 2.790 9.824 1.00 89.88 118 PRO A C 1
ATOM 929 O O . PRO A 1 118 ? 16.359 2.177 10.728 1.00 89.88 118 PRO A O 1
ATOM 932 N N . THR A 1 119 ? 16.480 3.982 9.404 1.00 90.69 119 THR A N 1
ATOM 933 C CA . THR A 1 119 ? 15.291 4.647 9.955 1.00 90.69 119 THR A CA 1
ATOM 934 C C . THR A 1 119 ? 14.063 3.741 9.903 1.00 90.69 119 THR A C 1
ATOM 936 O O . THR A 1 119 ? 13.401 3.565 10.921 1.00 90.69 119 THR A O 1
ATOM 939 N N . TYR A 1 120 ? 13.781 3.113 8.759 1.00 90.50 120 TYR A N 1
ATOM 940 C CA . TYR A 1 120 ? 12.629 2.221 8.628 1.00 90.50 120 TYR A CA 1
ATOM 941 C C . TYR A 1 120 ? 12.800 0.918 9.397 1.00 90.50 120 TYR A C 1
ATOM 943 O O . TYR A 1 120 ? 11.811 0.386 9.891 1.00 90.50 120 TYR A O 1
ATOM 951 N N . GLU A 1 121 ? 14.025 0.419 9.567 1.00 91.44 121 GLU A N 1
ATOM 952 C CA . GLU A 1 121 ? 14.259 -0.742 10.432 1.00 91.44 121 GLU A CA 1
ATOM 953 C C . GLU A 1 121 ? 13.882 -0.437 11.889 1.00 91.44 121 GLU A C 1
ATOM 955 O O . GLU A 1 121 ? 13.172 -1.224 12.517 1.00 91.44 121 GLU A O 1
ATOM 960 N N . TYR A 1 122 ? 14.276 0.730 12.409 1.00 92.75 122 TYR A N 1
ATOM 961 C CA . TYR A 1 122 ? 13.910 1.161 13.760 1.00 92.75 122 TYR A CA 1
ATOM 962 C C . TYR A 1 122 ? 12.414 1.449 13.906 1.00 92.75 122 TYR A C 1
ATOM 964 O O . TYR A 1 122 ? 11.802 0.995 14.873 1.00 92.75 122 TYR A O 1
ATOM 972 N N . LEU A 1 123 ? 11.802 2.156 12.951 1.00 93.31 123 LEU A N 1
ATOM 973 C CA . LEU A 1 123 ? 10.360 2.427 12.979 1.00 93.31 123 LEU A CA 1
ATOM 974 C C . LEU A 1 123 ? 9.550 1.123 12.928 1.00 93.31 123 LEU A C 1
ATOM 976 O O . LEU A 1 123 ? 8.654 0.919 13.750 1.00 93.31 123 LEU A O 1
ATOM 980 N N . ASN A 1 124 ? 9.920 0.187 12.052 1.00 91.75 124 ASN A N 1
ATOM 981 C CA . ASN A 1 124 ? 9.248 -1.107 11.962 1.00 91.75 124 ASN A CA 1
ATOM 982 C C . ASN A 1 124 ? 9.401 -1.937 13.240 1.00 91.75 124 ASN A C 1
ATOM 984 O O . ASN A 1 124 ? 8.431 -2.536 13.699 1.00 91.75 124 ASN A O 1
ATOM 988 N N . ARG A 1 125 ? 10.595 -1.951 13.843 1.00 93.44 125 ARG A N 1
ATOM 989 C CA . ARG A 1 125 ? 10.856 -2.699 15.078 1.00 93.44 125 ARG A CA 1
ATOM 990 C C . ARG A 1 125 ? 10.136 -2.105 16.289 1.00 93.44 125 ARG A C 1
ATOM 992 O O . ARG A 1 125 ? 9.567 -2.842 17.089 1.00 93.44 125 ARG A O 1
ATOM 999 N N . ASP A 1 126 ? 10.184 -0.784 16.445 1.00 94.81 126 ASP A N 1
ATOM 1000 C CA . ASP A 1 126 ? 9.833 -0.132 17.709 1.00 94.81 126 ASP A CA 1
ATOM 1001 C C . ASP A 1 126 ? 8.436 0.507 17.699 1.00 94.81 126 ASP A C 1
ATOM 1003 O O . ASP A 1 126 ? 7.839 0.681 18.773 1.00 94.81 126 ASP A O 1
ATOM 1007 N N . TRP A 1 127 ? 7.907 0.854 16.519 1.00 94.44 127 TRP A N 1
ATOM 1008 C CA . TRP A 1 127 ? 6.728 1.715 16.367 1.00 94.44 127 TRP A CA 1
ATOM 1009 C C . TRP A 1 127 ? 5.607 1.162 15.490 1.00 94.44 127 TRP A C 1
ATOM 1011 O O . TRP A 1 127 ? 4.460 1.533 15.748 1.00 94.44 127 TRP A O 1
ATOM 1021 N N . ALA A 1 128 ? 5.870 0.253 14.543 1.00 91.81 128 ALA A N 1
ATOM 1022 C CA . ALA A 1 128 ? 4.853 -0.225 13.592 1.00 91.81 128 ALA A CA 1
ATOM 1023 C C . ALA A 1 128 ? 3.573 -0.769 14.250 1.00 91.81 128 ALA A C 1
ATOM 1025 O O . ALA A 1 128 ? 2.481 -0.652 13.695 1.00 91.81 128 ALA A O 1
ATOM 1026 N N . GLU A 1 129 ? 3.664 -1.325 15.460 1.00 92.25 129 GLU A N 1
ATOM 1027 C CA . GLU A 1 129 ? 2.487 -1.816 16.185 1.00 92.25 129 GLU A CA 1
ATOM 1028 C C . GLU A 1 129 ? 1.773 -0.762 17.049 1.00 92.25 129 GLU A C 1
ATOM 1030 O O . GLU A 1 129 ? 0.649 -0.992 17.503 1.00 92.25 129 GLU A O 1
ATOM 1035 N N . LYS A 1 130 ? 2.403 0.396 17.270 1.00 93.88 130 LYS A N 1
ATOM 1036 C CA . LYS A 1 130 ? 1.955 1.464 18.183 1.00 93.88 130 LYS A CA 1
ATOM 1037 C C . LYS A 1 130 ? 1.322 2.657 17.463 1.00 93.88 130 LYS A C 1
ATOM 1039 O O . LYS A 1 130 ? 0.691 3.491 18.123 1.00 93.88 130 LYS A O 1
ATOM 1044 N N . VAL A 1 131 ? 1.507 2.756 16.149 1.00 95.94 131 VAL A N 1
ATOM 1045 C CA . VAL A 1 131 ? 0.949 3.803 15.283 1.00 95.94 131 VAL A CA 1
ATOM 1046 C C . VAL A 1 131 ? -0.219 3.267 14.452 1.00 95.94 131 VAL A C 1
ATOM 1048 O O . VAL A 1 131 ? -0.399 2.062 14.301 1.00 95.94 131 VAL A O 1
ATOM 1051 N N . HIS A 1 132 ? -1.043 4.174 13.933 1.00 96.62 132 HIS A N 1
ATOM 1052 C CA . HIS A 1 132 ? -2.157 3.845 13.042 1.00 96.62 132 HIS A CA 1
ATOM 1053 C C . HIS A 1 132 ? -1.726 3.888 11.576 1.00 96.62 132 HIS A C 1
ATOM 1055 O O . HIS A 1 132 ? -2.247 3.129 10.766 1.00 96.62 132 HIS A O 1
ATOM 1061 N N . PHE A 1 133 ? -0.806 4.791 11.232 1.00 96.06 133 PHE A N 1
ATOM 1062 C CA . PHE A 1 133 ? -0.295 4.956 9.876 1.00 96.06 133 PHE A CA 1
ATOM 1063 C C . PHE A 1 133 ? 1.033 5.724 9.865 1.00 96.06 133 PHE A C 1
ATOM 1065 O O . PHE A 1 133 ? 1.383 6.404 10.833 1.00 96.06 133 PHE A O 1
ATOM 1072 N N . HIS A 1 134 ? 1.732 5.621 8.737 1.00 95.25 134 HIS A N 1
ATOM 1073 C CA . HIS A 1 134 ? 2.921 6.394 8.395 1.00 95.25 134 HIS A CA 1
ATOM 1074 C C . HIS A 1 134 ? 2.585 7.399 7.290 1.00 95.25 134 HIS A C 1
ATOM 1076 O O . HIS A 1 134 ? 1.819 7.084 6.376 1.00 95.25 134 HIS A O 1
ATOM 1082 N N . ILE A 1 135 ? 3.175 8.590 7.353 1.00 95.38 135 ILE A N 1
ATOM 1083 C CA . ILE A 1 135 ? 3.143 9.578 6.274 1.00 95.38 135 ILE A CA 1
ATOM 1084 C C . ILE A 1 135 ? 4.544 9.684 5.669 1.00 95.38 135 ILE A C 1
ATOM 1086 O O . ILE A 1 135 ? 5.468 10.160 6.322 1.00 95.38 135 ILE A O 1
ATOM 1090 N N . MET A 1 136 ? 4.675 9.308 4.398 1.00 93.06 136 MET A N 1
ATOM 1091 C CA . MET A 1 136 ? 5.832 9.666 3.579 1.00 93.06 136 MET A CA 1
ATOM 1092 C C . MET A 1 136 ? 5.551 11.008 2.897 1.00 93.06 136 MET A C 1
ATOM 1094 O O . MET A 1 136 ? 4.773 11.089 1.947 1.00 93.06 136 MET A O 1
ATOM 1098 N N . ASN A 1 137 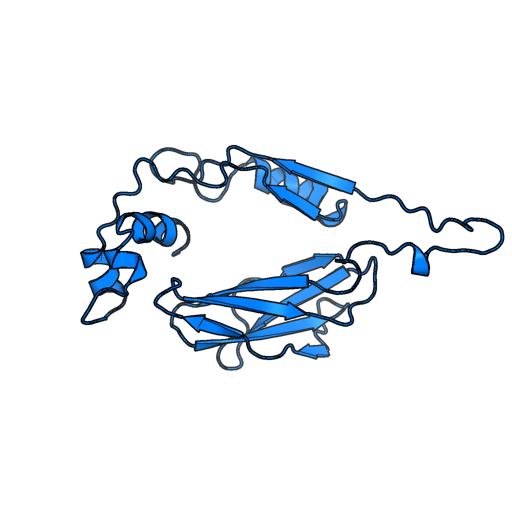? 6.151 12.067 3.426 1.00 94.06 137 ASN A N 1
ATOM 1099 C CA . ASN A 1 137 ? 5.886 13.458 3.079 1.00 94.06 137 ASN A CA 1
ATOM 1100 C C . ASN A 1 137 ? 6.817 13.975 1.971 1.00 94.06 137 ASN A C 1
ATOM 1102 O O . ASN A 1 137 ? 7.435 15.029 2.108 1.00 94.06 137 ASN A O 1
ATOM 1106 N N . GLY A 1 138 ? 6.913 13.220 0.878 1.00 92.00 138 GLY A N 1
ATOM 1107 C CA . GLY A 1 138 ? 7.733 13.571 -0.280 1.00 92.00 138 GLY A CA 1
ATOM 1108 C C . GLY A 1 138 ? 9.159 13.028 -0.220 1.00 92.00 138 GLY A C 1
ATOM 1109 O O . GLY A 1 138 ? 9.626 12.534 0.807 1.00 92.00 138 GLY A O 1
ATOM 1110 N N . ASP A 1 139 ? 9.833 13.094 -1.366 1.00 89.31 139 ASP A N 1
ATOM 1111 C CA . ASP A 1 139 ? 11.190 12.580 -1.560 1.00 89.31 139 ASP A CA 1
ATOM 1112 C C . ASP A 1 139 ? 11.353 11.109 -1.128 1.00 89.31 139 ASP A C 1
ATOM 1114 O O . ASP A 1 139 ? 12.335 10.713 -0.496 1.00 89.31 139 ASP A O 1
ATOM 1118 N N . TRP A 1 140 ? 10.357 10.278 -1.450 1.00 85.25 140 TRP A N 1
ATOM 1119 C CA . TRP A 1 140 ? 10.420 8.827 -1.233 1.00 85.25 140 TRP A CA 1
ATOM 1120 C C . TRP A 1 140 ? 11.534 8.168 -2.056 1.00 85.25 140 TRP A C 1
ATOM 1122 O O . TRP A 1 140 ? 12.105 7.156 -1.649 1.00 85.25 140 TRP A O 1
ATOM 1132 N N . LEU A 1 141 ? 11.806 8.735 -3.230 1.00 82.06 141 LEU A N 1
ATOM 1133 C CA . LEU A 1 141 ? 12.860 8.332 -4.143 1.00 82.06 141 LEU A CA 1
ATOM 1134 C C . LEU A 1 141 ? 13.412 9.566 -4.860 1.00 82.06 141 LEU A C 1
ATOM 1136 O O . LEU A 1 141 ? 12.714 10.568 -5.000 1.00 82.06 141 LEU A O 1
ATOM 1140 N N . TYR A 1 142 ? 14.648 9.444 -5.338 1.00 83.12 142 TYR A N 1
ATOM 1141 C CA . TYR A 1 142 ? 15.315 10.430 -6.182 1.00 83.12 142 TYR A CA 1
ATOM 1142 C C . TYR A 1 142 ? 15.580 9.785 -7.548 1.00 83.12 142 TYR A C 1
ATOM 1144 O O . TYR A 1 142 ? 16.176 8.703 -7.627 1.00 83.12 142 TYR A O 1
ATOM 1152 N N . GLU A 1 143 ? 15.047 10.407 -8.601 1.00 78.81 143 GLU A N 1
ATOM 1153 C CA . GLU A 1 143 ? 15.126 9.925 -9.991 1.00 78.81 143 GLU A CA 1
ATOM 1154 C C . GLU A 1 143 ? 16.437 10.320 -10.674 1.00 78.81 143 GLU A C 1
ATOM 1156 O O . GLU A 1 143 ? 16.870 9.690 -11.639 1.00 78.81 143 GLU A O 1
ATOM 1161 N N . GLU A 1 144 ? 17.085 11.358 -10.153 1.00 72.19 144 GLU A N 1
ATOM 1162 C CA . GLU A 1 144 ? 18.405 11.792 -10.578 1.00 72.19 144 GLU A CA 1
ATOM 1163 C C . GLU A 1 144 ? 19.364 10.598 -10.433 1.00 72.19 144 GLU A C 1
ATOM 1165 O O . GLU A 1 144 ? 19.466 9.998 -9.361 1.00 72.19 144 GLU A O 1
ATOM 1170 N N . LEU A 1 145 ? 20.045 10.233 -11.527 1.00 72.88 145 LEU A N 1
ATOM 1171 C CA . LEU A 1 145 ? 20.955 9.077 -11.622 1.00 72.88 145 LEU A CA 1
ATOM 1172 C C . LEU A 1 145 ? 20.277 7.692 -11.716 1.00 72.88 145 LEU A C 1
ATOM 1174 O O . LEU A 1 145 ? 20.891 6.672 -11.398 1.00 72.88 145 LEU A O 1
ATOM 1178 N N . ARG A 1 146 ? 19.020 7.616 -12.172 1.00 78.81 146 ARG A N 1
ATOM 1179 C CA . ARG A 1 146 ? 18.359 6.351 -12.546 1.00 78.81 146 ARG A CA 1
ATOM 1180 C C . ARG A 1 146 ? 18.567 6.044 -14.031 1.00 78.81 146 ARG A C 1
ATOM 1182 O O . ARG A 1 146 ? 17.712 6.318 -14.865 1.00 78.81 146 ARG A O 1
ATOM 1189 N N . GLU A 1 147 ? 19.728 5.483 -14.356 1.00 84.25 147 GLU A N 1
ATOM 1190 C CA . GLU A 1 147 ? 20.210 5.330 -15.740 1.00 84.25 147 GLU A CA 1
ATOM 1191 C C . GLU A 1 147 ? 19.834 3.997 -16.416 1.00 84.25 147 GLU A C 1
ATOM 1193 O O . GLU A 1 147 ? 20.351 3.694 -17.492 1.00 84.25 147 GLU A O 1
ATOM 1198 N N . TYR A 1 148 ? 18.945 3.189 -15.822 1.00 88.56 148 TYR A N 1
ATOM 1199 C CA . TYR A 1 148 ? 18.562 1.900 -16.407 1.00 88.56 148 TYR A CA 1
ATOM 1200 C C . TYR A 1 148 ? 17.943 2.088 -17.806 1.00 88.56 148 TYR A C 1
ATOM 1202 O O . TYR A 1 148 ? 16.916 2.764 -17.931 1.00 88.56 148 TYR A O 1
ATOM 1210 N N . PRO A 1 149 ? 18.529 1.516 -18.875 1.00 92.50 149 PRO A N 1
ATOM 1211 C CA . PRO A 1 149 ? 18.070 1.808 -20.230 1.00 92.50 149 PRO A CA 1
ATOM 1212 C C . PRO A 1 149 ? 16.704 1.169 -20.547 1.00 92.50 149 PRO A C 1
ATOM 1214 O O . PRO A 1 149 ? 16.532 -0.031 -20.308 1.00 92.50 149 PRO A O 1
ATOM 1217 N N . PRO A 1 150 ? 15.766 1.888 -21.202 1.00 94.38 150 PRO A N 1
ATOM 1218 C CA . PRO A 1 150 ? 14.490 1.326 -21.662 1.00 94.38 150 PRO A CA 1
ATOM 1219 C C . PRO A 1 150 ? 14.632 0.068 -22.517 1.00 94.38 150 PRO A C 1
ATOM 1221 O O . PRO A 1 150 ? 13.827 -0.849 -22.408 1.00 94.38 150 PRO A O 1
ATOM 1224 N N . GLU A 1 151 ? 15.672 -0.002 -23.346 1.00 95.38 151 GLU A N 1
ATOM 1225 C CA . GLU A 1 151 ? 15.926 -1.165 -24.197 1.00 95.38 151 GLU A CA 1
ATOM 1226 C C . GLU A 1 151 ? 16.355 -2.393 -23.383 1.00 95.38 151 GLU A C 1
ATOM 1228 O O . GLU A 1 151 ? 15.902 -3.505 -23.645 1.00 95.38 151 GLU A O 1
ATOM 1233 N N . ALA A 1 152 ? 17.170 -2.200 -22.341 1.00 93.50 152 ALA A N 1
ATOM 1234 C CA . ALA A 1 152 ? 17.528 -3.277 -21.420 1.00 93.50 152 ALA A CA 1
ATOM 1235 C C . ALA A 1 152 ? 16.293 -3.768 -20.649 1.00 93.50 152 ALA A C 1
ATOM 1237 O O . ALA A 1 152 ? 16.081 -4.977 -20.518 1.00 93.50 152 ALA A O 1
ATOM 1238 N N . TRP A 1 153 ? 15.433 -2.839 -20.215 1.00 93.44 153 TRP A N 1
ATOM 1239 C CA . TRP A 1 153 ? 14.142 -3.170 -19.616 1.00 93.44 153 TRP A CA 1
ATOM 1240 C C . TRP A 1 153 ? 13.268 -3.982 -20.581 1.00 93.44 153 TRP A C 1
ATOM 1242 O O . TRP A 1 153 ? 12.808 -5.060 -20.209 1.00 93.44 153 TRP A O 1
ATOM 1252 N N . ARG A 1 154 ? 13.108 -3.526 -21.831 1.00 94.81 154 ARG A N 1
ATOM 1253 C CA . ARG A 1 154 ? 12.319 -4.186 -22.884 1.00 94.81 154 ARG A CA 1
ATOM 1254 C C . ARG A 1 154 ? 12.750 -5.633 -23.100 1.00 94.81 154 ARG A C 1
ATOM 1256 O O . ARG A 1 154 ? 11.914 -6.534 -23.094 1.00 94.81 154 ARG A O 1
ATOM 1263 N N . LEU A 1 155 ? 14.058 -5.848 -23.247 1.00 93.75 155 LEU A N 1
ATOM 1264 C CA . LEU A 1 155 ? 14.648 -7.174 -23.419 1.00 93.75 155 LEU A CA 1
ATOM 1265 C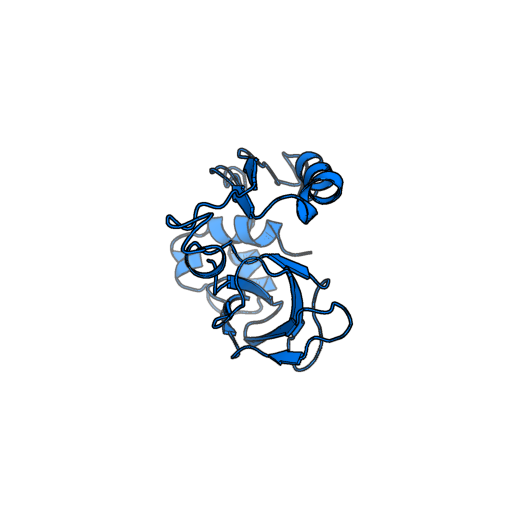 C . LEU A 1 155 ? 14.408 -8.058 -22.191 1.00 93.75 155 LEU A C 1
ATOM 1267 O O . LEU A 1 155 ? 14.039 -9.218 -22.341 1.00 93.75 155 LEU A O 1
ATOM 1271 N N . THR A 1 156 ? 14.545 -7.501 -20.985 1.00 90.94 156 THR A N 1
ATOM 1272 C CA . THR A 1 156 ? 14.284 -8.222 -19.726 1.00 90.94 156 THR A CA 1
ATOM 1273 C C . THR A 1 156 ? 12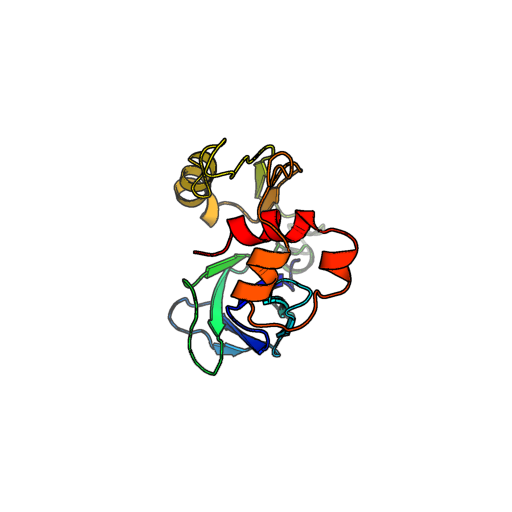.808 -8.594 -19.574 1.00 90.94 156 THR A C 1
ATOM 1275 O O . THR A 1 156 ? 12.496 -9.636 -19.009 1.00 90.94 156 THR A O 1
ATOM 1278 N N . GLN A 1 157 ? 11.890 -7.752 -20.060 1.00 91.25 157 GLN A N 1
ATOM 1279 C CA . GLN A 1 157 ? 10.452 -8.047 -20.064 1.00 91.25 157 GLN A CA 1
ATOM 1280 C C . GLN A 1 157 ? 10.032 -8.963 -21.226 1.00 91.25 157 GLN A C 1
ATOM 1282 O O . GLN A 1 157 ? 8.893 -9.416 -21.250 1.00 91.25 157 GLN A O 1
ATOM 1287 N N . GLY A 1 158 ? 10.921 -9.237 -22.188 1.00 92.88 158 GLY A N 1
ATOM 1288 C CA . GLY A 1 158 ? 10.634 -10.119 -23.320 1.00 92.88 158 GLY A CA 1
ATOM 1289 C C . GLY A 1 158 ? 9.570 -9.582 -24.282 1.00 92.88 158 GLY A C 1
ATOM 1290 O O . GLY A 1 158 ? 8.842 -10.374 -24.872 1.00 92.88 158 GLY A O 1
ATOM 1291 N N . ILE A 1 159 ? 9.457 -8.258 -24.431 1.00 93.94 159 ILE A N 1
ATOM 1292 C CA . ILE A 1 159 ? 8.443 -7.624 -25.290 1.00 93.94 159 ILE A CA 1
ATOM 1293 C C . ILE A 1 159 ? 9.039 -7.026 -26.561 1.00 93.94 159 ILE A C 1
ATOM 1295 O O . ILE A 1 159 ? 10.167 -6.537 -26.569 1.00 93.94 159 ILE A O 1
ATOM 1299 N N . ASP A 1 160 ? 8.256 -6.995 -27.637 1.00 94.62 160 ASP A N 1
ATOM 1300 C CA . ASP A 1 160 ? 8.725 -6.518 -28.943 1.00 94.62 160 ASP A CA 1
ATOM 1301 C C . ASP A 1 160 ? 8.808 -4.991 -29.041 1.00 94.62 160 ASP A C 1
ATOM 1303 O O . ASP A 1 160 ? 9.686 -4.456 -29.716 1.00 94.62 160 ASP A O 1
ATOM 1307 N N . ALA A 1 161 ? 7.918 -4.279 -28.347 1.00 95.00 161 ALA A N 1
ATOM 1308 C CA . ALA A 1 161 ? 7.817 -2.825 -28.394 1.00 95.00 161 ALA A CA 1
ATOM 1309 C C . ALA A 1 161 ? 7.670 -2.229 -26.991 1.00 95.00 161 ALA A C 1
ATOM 1311 O O . ALA A 1 161 ? 7.127 -2.861 -26.084 1.00 95.00 161 ALA A O 1
ATOM 1312 N N . LEU A 1 162 ? 8.154 -0.997 -26.824 1.00 95.69 162 LEU A N 1
ATOM 1313 C CA . LEU A 1 162 ? 8.006 -0.255 -25.577 1.00 95.69 162 LEU A CA 1
ATOM 1314 C C . LEU A 1 162 ? 6.540 0.163 -25.374 1.00 95.69 162 LEU A C 1
ATOM 1316 O O . LEU A 1 162 ? 5.918 0.673 -26.306 1.00 95.69 162 LEU A O 1
ATOM 1320 N N . PRO A 1 163 ? 5.976 0.006 -24.164 1.00 94.94 163 PRO A N 1
ATOM 1321 C CA . PRO A 1 163 ? 4.681 0.579 -23.838 1.00 94.94 163 PRO A CA 1
ATOM 1322 C C . PRO A 1 163 ? 4.728 2.107 -23.861 1.00 94.94 163 PRO A C 1
ATOM 1324 O O . PRO A 1 163 ? 5.774 2.730 -23.655 1.00 94.94 163 PRO A O 1
ATOM 1327 N N . LYS A 1 164 ? 3.563 2.730 -24.070 1.00 94.38 164 LYS A N 1
ATOM 1328 C CA . LYS A 1 164 ? 3.486 4.169 -24.339 1.00 94.38 164 LYS A CA 1
ATOM 1329 C C . LYS A 1 164 ? 4.090 5.037 -23.237 1.00 94.38 164 LYS A C 1
ATOM 1331 O O . LYS A 1 164 ? 4.678 6.078 -23.515 1.00 94.38 164 LYS A O 1
ATOM 1336 N N . ASN A 1 165 ? 3.930 4.636 -21.986 1.00 92.69 165 ASN A N 1
ATOM 1337 C CA . ASN A 1 165 ? 4.471 5.374 -20.855 1.00 92.69 165 ASN A CA 1
ATOM 1338 C C . ASN A 1 165 ? 6.005 5.327 -20.801 1.00 92.69 165 ASN A C 1
ATOM 1340 O O . ASN A 1 165 ? 6.608 6.346 -20.487 1.00 92.69 165 ASN A O 1
ATOM 1344 N N . VAL A 1 166 ? 6.632 4.211 -21.183 1.00 94.38 166 VAL A N 1
ATOM 1345 C CA . VAL A 1 166 ? 8.094 4.107 -21.299 1.00 94.38 166 VAL A CA 1
ATOM 1346 C C . VAL A 1 166 ? 8.608 4.931 -22.482 1.00 94.38 166 VAL A C 1
ATOM 1348 O O . VAL A 1 166 ? 9.660 5.551 -22.381 1.00 94.38 166 VAL A O 1
ATOM 1351 N N . GLU A 1 167 ? 7.859 5.019 -23.586 1.00 94.56 167 GLU A N 1
ATOM 1352 C CA . GLU A 1 167 ? 8.214 5.927 -24.690 1.00 94.56 167 GLU A CA 1
ATOM 1353 C C . GLU A 1 167 ? 8.174 7.405 -24.271 1.00 94.56 167 GLU A C 1
ATOM 1355 O O . GLU A 1 167 ? 9.029 8.193 -24.668 1.00 94.56 167 GLU A O 1
ATOM 1360 N N . VAL A 1 168 ? 7.147 7.794 -23.508 1.00 94.81 168 VAL A N 1
ATOM 1361 C CA . VAL A 1 168 ? 6.920 9.188 -23.091 1.00 94.81 168 VAL A CA 1
ATOM 1362 C C . VAL A 1 168 ? 7.842 9.588 -21.936 1.00 94.81 168 VAL A C 1
ATOM 1364 O O . VAL A 1 168 ? 8.272 10.737 -21.870 1.00 94.81 168 VAL A O 1
ATOM 1367 N N . MET A 1 169 ? 8.152 8.654 -21.037 1.00 92.94 169 MET A N 1
ATOM 1368 C CA . MET A 1 169 ? 8.956 8.865 -19.833 1.00 92.94 169 MET A CA 1
ATOM 1369 C C . MET A 1 169 ? 9.993 7.737 -19.690 1.00 92.94 169 MET A C 1
ATOM 1371 O O . MET A 1 169 ? 9.850 6.864 -18.837 1.00 92.94 169 MET A O 1
ATOM 1375 N N . PRO A 1 170 ? 11.058 7.726 -20.509 1.00 91.25 170 PRO A N 1
ATOM 1376 C CA . PRO A 1 170 ? 12.009 6.614 -20.555 1.00 91.25 170 PRO A CA 1
ATOM 1377 C C . PRO A 1 170 ? 12.754 6.374 -19.237 1.00 91.25 170 PRO A C 1
ATOM 1379 O O . PRO A 1 170 ? 13.101 5.240 -18.932 1.00 91.25 170 PRO A O 1
ATOM 1382 N N . THR A 1 171 ? 12.965 7.401 -18.415 1.00 89.38 171 THR A N 1
ATOM 1383 C CA . THR A 1 171 ? 13.650 7.269 -17.117 1.00 89.38 171 THR A CA 1
ATOM 1384 C C . THR A 1 171 ? 12.847 6.477 -16.080 1.00 89.38 171 THR A C 1
ATOM 1386 O O . THR A 1 171 ? 13.419 6.023 -15.088 1.00 89.38 171 THR A O 1
ATOM 1389 N N . ILE A 1 172 ? 11.547 6.241 -16.307 1.00 90.31 172 ILE A N 1
ATOM 1390 C CA . ILE A 1 172 ? 10.685 5.516 -15.363 1.00 90.31 172 ILE A CA 1
ATOM 1391 C C . ILE A 1 172 ? 11.165 4.087 -15.107 1.00 90.31 172 ILE A C 1
ATOM 1393 O O . ILE A 1 172 ? 11.053 3.584 -13.990 1.00 90.31 172 ILE A O 1
ATOM 1397 N N . VAL A 1 173 ? 11.775 3.442 -16.107 1.00 91.19 173 VAL A N 1
ATOM 1398 C CA . VAL A 1 173 ? 12.260 2.065 -15.957 1.00 91.19 173 VAL A CA 1
ATOM 1399 C C . VAL A 1 173 ? 13.431 1.967 -14.975 1.00 91.19 173 VAL A C 1
ATOM 1401 O O . VAL A 1 173 ? 13.578 0.941 -14.315 1.00 91.19 173 VAL A O 1
ATOM 1404 N N . GLY A 1 174 ? 14.213 3.038 -14.802 1.00 88.00 174 GLY A N 1
ATOM 1405 C CA . GLY A 1 174 ? 15.251 3.116 -13.771 1.00 88.00 174 GLY A CA 1
ATOM 1406 C C . GLY A 1 174 ? 14.692 3.326 -12.367 1.00 88.00 174 GLY A C 1
ATOM 1407 O O . GLY A 1 174 ? 15.313 2.925 -11.384 1.00 88.00 174 GLY A O 1
ATOM 1408 N N . VAL A 1 175 ? 13.491 3.894 -12.249 1.00 87.12 175 VAL A N 1
ATOM 1409 C CA . VAL A 1 175 ? 12.765 3.949 -10.974 1.00 87.12 175 VAL A CA 1
ATOM 1410 C C . VAL A 1 175 ? 12.238 2.558 -10.607 1.00 87.12 175 VAL A C 1
ATOM 1412 O O . VAL A 1 175 ? 12.384 2.114 -9.468 1.00 87.12 175 VAL A O 1
ATOM 1415 N N . TRP A 1 176 ? 11.674 1.844 -11.580 1.00 88.31 176 TRP A N 1
ATOM 1416 C CA . TRP A 1 176 ? 11.117 0.497 -11.416 1.00 88.31 176 TRP A CA 1
ATOM 1417 C C . TRP A 1 176 ? 12.148 -0.582 -11.078 1.00 88.31 176 TRP A C 1
ATOM 1419 O O . TRP A 1 176 ? 11.841 -1.529 -10.343 1.00 88.31 176 TRP A O 1
ATOM 1429 N N . GLU A 1 177 ? 13.370 -0.449 -11.597 1.00 81.12 177 GLU A N 1
ATOM 1430 C CA . GLU A 1 177 ? 14.490 -1.348 -11.297 1.00 81.12 177 GLU A CA 1
ATOM 1431 C C . GLU A 1 177 ? 14.751 -1.444 -9.787 1.00 81.12 177 GLU A C 1
ATOM 1433 O O . GLU A 1 177 ? 14.984 -2.533 -9.271 1.00 81.12 177 GLU A O 1
ATOM 1438 N N . ASN A 1 178 ? 14.606 -0.334 -9.054 1.00 70.31 178 ASN A N 1
ATOM 1439 C CA . ASN A 1 178 ? 14.941 -0.232 -7.630 1.00 70.31 178 ASN A CA 1
ATOM 1440 C C . ASN A 1 178 ? 14.175 -1.212 -6.719 1.00 70.31 178 ASN A C 1
ATOM 1442 O O . ASN A 1 178 ? 14.545 -1.398 -5.561 1.00 70.31 178 ASN A O 1
ATOM 1446 N N . TYR A 1 179 ? 13.096 -1.805 -7.230 1.00 65.94 179 TYR A N 1
ATOM 1447 C CA . TYR A 1 179 ? 12.226 -2.723 -6.501 1.00 65.94 179 TYR A CA 1
ATOM 1448 C C . TYR A 1 179 ? 12.229 -4.147 -7.082 1.00 65.94 179 TYR A C 1
ATOM 1450 O O . TYR A 1 179 ? 11.424 -4.971 -6.647 1.00 65.94 179 TYR A O 1
ATOM 1458 N N . LYS A 1 180 ? 13.044 -4.436 -8.111 1.00 68.94 180 LYS A N 1
ATOM 1459 C CA . LYS A 1 180 ? 13.252 -5.805 -8.613 1.00 68.94 180 LYS A CA 1
ATOM 1460 C C . LYS A 1 180 ? 14.377 -6.434 -7.780 1.00 68.94 180 LYS A C 1
ATOM 1462 O O . LYS A 1 180 ? 15.486 -5.910 -7.770 1.00 68.94 180 LYS A O 1
ATOM 1467 N N . LEU A 1 181 ? 14.054 -7.485 -7.021 1.00 50.16 181 LEU A N 1
ATOM 1468 C CA . LEU A 1 181 ? 15.024 -8.315 -6.291 1.00 50.16 181 LEU A CA 1
ATOM 1469 C C . LEU A 1 181 ? 15.578 -9.409 -7.202 1.00 50.16 181 LEU A C 1
ATOM 1471 O O . LEU A 1 181 ? 14.766 -9.969 -7.974 1.00 50.16 181 LEU A O 1
#

Radius of gyration: 19.54 Å; chains: 1; bounding box: 49×34×57 Å

Secondary structure (DSSP, 8-state):
--S-EEEEEE-SSSEEEEEEEESBTTB--EEPPPEEEBGGGTTEEEEEE-SPPTT-EEEEEEEETTEEEEEEEEEEPPP-HHHH-BTTTBTT------EEEE------TTTSS-SS-HHHHHHHHHTTTT-SEEEE-S-S---TT----HHHHHHHHT-SS--HHHHH-TTHHHHHHTT--

Foldseek 3Di:
DQFKDKDKDADPDWDWKKKQKDLDQVDRPDIFDIWTADVLNNRMTITMGGRHHGQGKMKIFMDDPNHTDDDIDIATHHHDLVVQDDVPPHPRSDDDFFEEEDEQQEQDPVPDPHPPPVVVVCCVVPPRVPHRYYHHPYNNYDLVPLPPFLVNVCVVNVHDDGDPCCVVPVSVVSVSVSPDD

Sequence (181 aa):
TAQSVKVWGRTSDAGEFEVHYGTQADRLDQVSAPATTRLEDDNTGVVLLQQLTPDTRYHYQIWVNGRPHGLPGSFRTLPSADVVRNAEYNPRGLFNFRFEIGSCANQNPLHGVGHRLPTYEYLNRDWAEKVHFHIMNGDWLYEELREYPPEAWRLTQGIDALPKNVEVMPTIVGVWENYKL